Protein AF-A0A1I3UKU6-F1 (afdb_monomer)

Radius of gyration: 24.16 Å; Cα contacts (8 Å, |Δi|>4): 54; chains: 1; bounding box: 62×22×70 Å

pLDDT: mean 87.48, std 8.87, range [49.94, 96.38]

Mean predicted aligned error: 8.17 Å

Sequence (106 aa):
MSTFDEVYDFECKVFEPETAELSQKEIKSMLQQLYKYFPYTEHEGKRKPYEPSSDYSKKWFQSYNHLLMLLDMKKQEAKHNISMWLSVLAIVVSVTSVLVRVGSAG

Organism: NCBI:txid45496

Solvent-accessible surface area (backbone atoms only — not comparable to full-atom values): 6138 Å² total; per-residue (Å²): 133,84,53,73,64,63,50,51,54,50,50,52,49,63,72,36,76,70,52,74,73,49,51,69,68,53,51,52,51,50,53,59,54,53,61,76,66,58,55,60,42,81,53,96,93,38,82,38,69,51,60,79,85,39,69,69,40,45,53,52,51,51,44,50,52,50,53,51,50,53,47,49,51,54,53,50,51,52,51,50,54,51,52,51,53,53,52,53,50,52,50,53,53,52,54,51,53,50,53,52,53,56,64,70,72,106

Secondary structure (DSSP, 8-state):
---HHHHHHHHHHHTSHHHHHS-HHHHHHHHHHHHHT--EEEETTEEEEPPTTSHHHHHHHHHHHHHHHHHHHHHHHHHHHHHHHHHHHHHHHHHHHHHHHHHH--

Foldseek 3Di:
DDDPVNLVVLLVVLPDPVVLVDDLVVLVVSLVVLVVVQAWDDDPNDTDHPDCPDPSNVSSVVSNVSSVVSNVVNVVVVVVVVVVVVVVVVVVVVVVVVVVVVVVVD

Structure (mmCIF, N/CA/C/O backbone):
data_AF-A0A1I3UKU6-F1
#
_entry.id   AF-A0A1I3UKU6-F1
#
loop_
_atom_site.group_PDB
_atom_site.id
_atom_site.type_symbol
_atom_site.label_atom_id
_atom_site.label_alt_id
_atom_site.label_comp_id
_atom_site.label_asym_id
_atom_site.label_entity_id
_atom_site.label_seq_id
_atom_site.pdbx_PDB_ins_code
_atom_site.Cartn_x
_atom_site.Cartn_y
_atom_site.Cartn_z
_atom_site.occupancy
_atom_site.B_iso_or_equiv
_atom_site.auth_seq_id
_atom_site.auth_comp_id
_atom_site.auth_asym_id
_atom_site.auth_atom_id
_atom_site.pdbx_PDB_model_num
ATOM 1 N N . MET A 1 1 ? -19.450 11.895 9.761 1.00 53.22 1 MET A N 1
ATOM 2 C CA . MET A 1 1 ? -19.010 10.669 10.451 1.00 53.22 1 MET A CA 1
ATOM 3 C C . MET A 1 1 ? -19.395 9.544 9.522 1.00 53.22 1 MET A C 1
ATOM 5 O O . MET A 1 1 ? -20.564 9.483 9.170 1.00 53.22 1 MET A O 1
ATOM 9 N N . SER A 1 2 ? -18.416 8.819 8.998 1.00 63.59 2 SER A N 1
ATOM 10 C CA . SER A 1 2 ? -18.641 7.758 8.014 1.00 63.59 2 SER A CA 1
ATOM 11 C C . SER A 1 2 ? -19.417 6.612 8.656 1.00 63.59 2 SER A C 1
ATOM 13 O O . SER A 1 2 ? -19.243 6.367 9.854 1.00 63.59 2 SER A O 1
ATOM 15 N N . THR A 1 3 ? -20.281 5.940 7.904 1.00 74.00 3 THR A N 1
ATOM 16 C CA . THR A 1 3 ? -21.016 4.779 8.431 1.00 74.00 3 THR A CA 1
ATOM 17 C C . THR A 1 3 ? -20.098 3.556 8.495 1.00 74.00 3 THR A C 1
ATOM 19 O O . THR A 1 3 ? -19.091 3.494 7.792 1.00 74.00 3 THR A O 1
ATOM 22 N N . PHE A 1 4 ? -20.409 2.575 9.34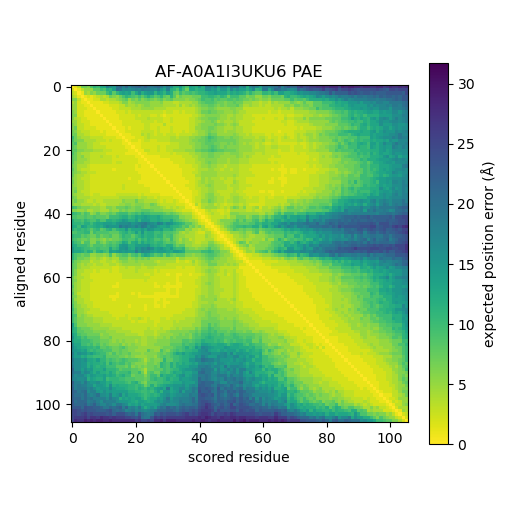9 1.00 73.75 4 PHE A N 1
ATOM 23 C CA . PHE A 1 4 ? -19.637 1.325 9.392 1.00 73.75 4 PHE A CA 1
ATOM 24 C C . PHE A 1 4 ? -19.664 0.590 8.044 1.00 73.75 4 PHE A C 1
ATOM 26 O O . PHE A 1 4 ? -18.648 0.028 7.648 1.00 73.75 4 PHE A O 1
ATOM 33 N N . ASP A 1 5 ? -20.782 0.663 7.322 1.00 79.06 5 ASP A N 1
ATOM 34 C CA . ASP A 1 5 ? -20.943 0.046 6.003 1.00 79.06 5 ASP A CA 1
ATOM 35 C C . ASP A 1 5 ? -20.008 0.682 4.963 1.00 79.06 5 ASP A C 1
ATOM 37 O O . ASP A 1 5 ? -19.321 -0.033 4.242 1.00 79.06 5 ASP A O 1
ATOM 41 N N . GLU A 1 6 ? -19.866 2.015 4.961 1.00 82.38 6 GLU A N 1
ATOM 42 C CA . GLU A 1 6 ? -18.901 2.716 4.096 1.00 82.38 6 GLU A CA 1
ATOM 43 C C . GLU A 1 6 ? -17.450 2.297 4.368 1.00 82.38 6 GLU A C 1
ATOM 45 O O . GLU A 1 6 ? -16.632 2.247 3.448 1.00 82.38 6 GLU A O 1
ATOM 50 N N . VAL A 1 7 ? -17.113 2.019 5.632 1.00 82.88 7 VAL A N 1
ATOM 51 C CA . VAL A 1 7 ? -15.773 1.545 5.997 1.00 82.88 7 VAL A CA 1
ATOM 52 C C . VAL A 1 7 ? -15.565 0.121 5.503 1.00 82.88 7 VAL A C 1
ATOM 54 O O . VAL A 1 7 ? -14.532 -0.151 4.901 1.00 82.88 7 VAL A O 1
ATOM 57 N N . TYR A 1 8 ? -16.530 -0.774 5.720 1.00 85.75 8 TYR A N 1
ATOM 58 C CA . TYR A 1 8 ? -16.404 -2.163 5.286 1.00 85.75 8 TYR A CA 1
ATOM 59 C C . TYR A 1 8 ? -16.350 -2.297 3.765 1.00 85.75 8 TYR A C 1
ATOM 61 O O . TYR A 1 8 ? -15.505 -3.035 3.266 1.00 85.75 8 TYR A O 1
ATOM 69 N N . ASP A 1 9 ? -17.158 -1.535 3.028 1.00 90.12 9 ASP A N 1
ATOM 70 C CA . ASP A 1 9 ? -17.087 -1.494 1.565 1.00 90.12 9 ASP A CA 1
ATOM 71 C C . ASP A 1 9 ? -15.718 -0.992 1.089 1.00 90.12 9 ASP A C 1
ATOM 73 O O . ASP A 1 9 ? -15.125 -1.549 0.162 1.00 90.12 9 ASP A O 1
ATOM 77 N N . PHE A 1 10 ? -15.170 0.032 1.753 1.00 91.19 10 PHE A N 1
ATOM 78 C CA . PHE A 1 10 ? -13.827 0.519 1.451 1.00 91.19 10 PHE A CA 1
ATOM 79 C C . PHE A 1 10 ? -12.755 -0.542 1.735 1.00 91.19 10 PHE A C 1
ATOM 81 O O . PHE A 1 10 ? -11.863 -0.745 0.912 1.00 91.19 10 PHE A O 1
ATOM 88 N N . GLU A 1 11 ? -12.830 -1.224 2.879 1.00 89.62 11 GLU A N 1
ATOM 89 C CA . GLU A 1 11 ? -11.913 -2.312 3.227 1.00 89.62 11 GLU A CA 1
ATOM 90 C C . GLU A 1 11 ? -11.994 -3.451 2.205 1.00 89.62 11 GLU A C 1
ATOM 92 O O . GLU A 1 11 ? -10.957 -3.908 1.738 1.00 89.62 11 GLU A O 1
ATOM 97 N N . CYS A 1 12 ? -13.192 -3.862 1.782 1.00 91.44 12 CYS A N 1
ATOM 98 C CA . CYS A 1 12 ? -13.365 -4.857 0.722 1.00 91.44 12 CYS A CA 1
ATOM 99 C C . CYS A 1 12 ? -12.705 -4.409 -0.585 1.00 91.44 12 CYS A C 1
ATOM 101 O O . CYS A 1 12 ? -11.912 -5.160 -1.155 1.00 91.44 12 CYS A O 1
ATOM 103 N N . LYS A 1 13 ? -12.944 -3.160 -0.999 1.00 92.56 13 LYS A N 1
ATOM 104 C CA . LYS A 1 13 ? -12.341 -2.574 -2.198 1.00 92.56 13 LYS A CA 1
ATOM 105 C C . LYS A 1 13 ? -10.813 -2.605 -2.166 1.00 92.56 13 LYS A C 1
ATOM 107 O O . LYS A 1 13 ? -10.182 -2.879 -3.183 1.00 92.56 13 LYS A O 1
ATOM 112 N N . VAL A 1 14 ? -10.189 -2.362 -1.010 1.00 93.25 14 VAL A N 1
ATOM 113 C CA . VAL A 1 14 ? -8.720 -2.414 -0.865 1.00 93.25 14 VAL A CA 1
ATOM 114 C C . VAL A 1 14 ? -8.147 -3.773 -1.284 1.00 93.25 14 VAL A C 1
ATOM 116 O O . VAL A 1 14 ? -7.038 -3.809 -1.811 1.00 93.25 14 VAL A O 1
ATOM 119 N N . PHE A 1 15 ? -8.885 -4.867 -1.090 1.00 92.88 15 PHE A N 1
ATOM 120 C CA . PHE A 1 15 ? -8.443 -6.225 -1.425 1.00 92.88 15 PHE A CA 1
ATOM 121 C C . PHE A 1 15 ? -8.958 -6.736 -2.778 1.00 92.88 15 PHE A C 1
ATOM 123 O O . PHE A 1 15 ? -8.684 -7.883 -3.139 1.00 92.88 15 PHE A O 1
ATOM 130 N N . GLU A 1 16 ? -9.686 -5.919 -3.539 1.00 93.69 16 GLU A N 1
ATOM 131 C CA . GLU A 1 16 ? -10.093 -6.285 -4.893 1.00 93.69 16 GLU A CA 1
ATOM 132 C C . GLU A 1 16 ? -8.874 -6.368 -5.825 1.00 93.69 16 GLU A C 1
ATOM 134 O O . GLU A 1 16 ? -7.958 -5.545 -5.720 1.00 93.69 16 GLU A O 1
ATOM 139 N N . PRO A 1 17 ? -8.854 -7.312 -6.786 1.00 90.12 17 PRO A N 1
ATOM 140 C CA . PRO A 1 17 ? -7.750 -7.446 -7.738 1.00 90.12 17 PRO A CA 1
ATOM 141 C C . PRO A 1 17 ? -7.446 -6.149 -8.498 1.00 90.12 17 PRO A C 1
ATOM 143 O O . PRO A 1 17 ? -6.290 -5.826 -8.757 1.00 90.12 17 PRO A O 1
ATOM 146 N N . GLU A 1 18 ? -8.485 -5.375 -8.800 1.00 91.44 18 GLU A N 1
ATOM 147 C CA . GLU A 1 18 ? -8.400 -4.095 -9.505 1.00 91.44 18 GLU A CA 1
ATOM 148 C C . GLU A 1 18 ? -7.548 -3.065 -8.746 1.00 91.44 18 GLU A C 1
ATOM 150 O O . GLU A 1 18 ? -6.887 -2.229 -9.361 1.00 91.44 18 GLU A O 1
ATOM 155 N N . THR A 1 19 ? -7.478 -3.163 -7.414 1.00 89.62 19 THR A N 1
ATOM 156 C CA . THR A 1 19 ? -6.659 -2.278 -6.575 1.00 89.62 19 THR A CA 1
ATOM 157 C C . THR A 1 19 ? -5.159 -2.474 -6.816 1.00 89.62 19 THR A C 1
ATOM 159 O O . THR A 1 19 ? -4.387 -1.520 -6.690 1.00 89.62 19 THR A O 1
ATOM 162 N N . ALA A 1 20 ? -4.725 -3.668 -7.237 1.00 88.75 20 ALA A N 1
ATOM 163 C CA . ALA A 1 20 ? -3.329 -3.932 -7.59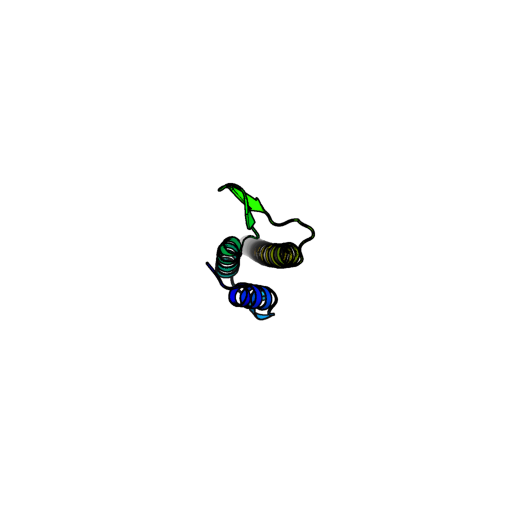4 1.00 88.75 20 ALA A CA 1
ATOM 164 C C . ALA A 1 20 ? -2.908 -3.261 -8.919 1.00 88.75 20 ALA A C 1
ATOM 166 O O . ALA A 1 20 ? -1.729 -2.941 -9.122 1.00 88.75 20 ALA A O 1
ATOM 167 N N . GLU A 1 21 ? -3.872 -2.999 -9.803 1.00 90.25 21 GLU A N 1
ATOM 168 C CA . GLU A 1 21 ? -3.655 -2.355 -11.103 1.00 90.25 21 GLU A CA 1
ATOM 169 C C . GLU A 1 21 ? -3.601 -0.824 -11.006 1.00 90.25 21 GLU A C 1
ATOM 171 O O . GLU A 1 21 ? -3.135 -0.150 -11.927 1.00 90.25 21 GLU A O 1
ATOM 176 N N . LEU A 1 22 ? -4.012 -0.255 -9.871 1.00 92.06 22 LEU A N 1
ATOM 177 C CA . LEU A 1 22 ? -4.025 1.189 -9.661 1.00 92.06 22 LEU A CA 1
ATOM 178 C C . LEU A 1 22 ? -2.627 1.813 -9.723 1.00 92.06 22 LEU A C 1
ATOM 180 O O . LEU A 1 22 ? -1.607 1.239 -9.323 1.00 92.06 22 LEU A O 1
ATOM 184 N N . SER A 1 23 ? -2.581 3.069 -10.165 1.00 92.31 23 SER A N 1
ATOM 185 C CA . SER A 1 23 ? -1.354 3.853 -10.139 1.00 92.31 23 SER A CA 1
ATOM 186 C C . SER A 1 23 ? -0.922 4.173 -8.706 1.00 92.31 23 SER A C 1
ATOM 188 O O . SER A 1 23 ? -1.719 4.263 -7.770 1.00 92.31 23 SER A O 1
ATOM 190 N N . GLN A 1 24 ? 0.365 4.484 -8.527 1.00 92.88 24 GLN A N 1
ATOM 191 C CA . GLN A 1 24 ? 0.895 4.898 -7.225 1.00 92.88 24 GLN A CA 1
ATOM 192 C C . GLN A 1 24 ? 0.151 6.117 -6.636 1.00 92.88 24 GLN A C 1
ATOM 194 O O . GLN A 1 24 ? 0.059 6.263 -5.416 1.00 92.88 24 GLN A O 1
ATOM 199 N N . LYS A 1 25 ? -0.366 7.017 -7.485 1.00 93.62 25 LYS A N 1
ATOM 200 C CA . LYS A 1 25 ? -1.125 8.199 -7.050 1.00 93.62 25 LYS A CA 1
ATOM 201 C C . LYS A 1 25 ? -2.500 7.808 -6.507 1.00 93.62 25 LYS A C 1
ATOM 203 O O . LYS A 1 25 ? -2.920 8.353 -5.489 1.00 93.62 25 LYS A O 1
ATOM 208 N N . GLU A 1 26 ? -3.168 6.865 -7.158 1.00 93.94 26 GLU A N 1
ATOM 209 C CA . GLU A 1 26 ? -4.475 6.353 -6.740 1.00 93.94 26 GLU A CA 1
ATOM 210 C C . GLU A 1 26 ? -4.368 5.567 -5.436 1.00 93.94 26 GLU A C 1
ATOM 212 O O . GLU A 1 26 ? -5.111 5.855 -4.500 1.00 93.94 26 GLU A O 1
ATOM 217 N N . ILE A 1 27 ? -3.360 4.698 -5.301 1.00 94.50 27 ILE A N 1
ATOM 218 C CA . ILE A 1 27 ? -3.117 3.960 -4.052 1.00 94.50 27 ILE A CA 1
ATOM 219 C C . ILE A 1 27 ? -2.821 4.933 -2.893 1.00 94.50 27 ILE A C 1
ATOM 221 O O . ILE A 1 27 ? -3.339 4.772 -1.788 1.00 94.50 27 ILE A O 1
ATOM 225 N N . LYS A 1 28 ? -2.059 6.015 -3.133 1.00 94.50 28 LYS A N 1
ATOM 226 C CA . LYS A 1 28 ? -1.868 7.087 -2.132 1.00 94.50 28 LYS A CA 1
ATOM 227 C C . LYS A 1 28 ? -3.175 7.795 -1.772 1.00 94.50 28 LYS A C 1
ATOM 229 O O . LYS A 1 28 ? -3.362 8.152 -0.611 1.00 94.50 28 LYS A O 1
ATOM 234 N N . SER A 1 29 ? -4.067 8.010 -2.739 1.00 95.00 29 SER A N 1
ATOM 235 C CA . SER A 1 29 ? -5.385 8.595 -2.476 1.00 95.00 29 SER A CA 1
ATOM 236 C C . SER A 1 29 ? -6.245 7.665 -1.621 1.00 95.00 29 SER A C 1
ATOM 238 O O . SER A 1 29 ? -6.858 8.126 -0.661 1.00 95.00 29 SER A O 1
ATOM 240 N N . MET A 1 30 ? -6.227 6.358 -1.893 1.00 94.19 30 MET A N 1
ATOM 241 C CA . MET A 1 30 ? -6.894 5.363 -1.050 1.00 94.19 30 MET A CA 1
ATOM 242 C C . MET A 1 30 ? -6.317 5.353 0.367 1.00 94.19 30 MET A C 1
ATOM 244 O O . MET A 1 30 ? -7.072 5.386 1.331 1.00 94.19 30 MET A O 1
ATOM 248 N N . LEU A 1 31 ? -4.994 5.429 0.524 1.00 94.31 31 LEU A N 1
ATOM 249 C CA . LEU A 1 31 ? -4.365 5.525 1.844 1.00 94.31 31 LEU A CA 1
ATOM 250 C C . LEU A 1 31 ? -4.844 6.766 2.622 1.00 94.31 31 LEU A C 1
ATOM 252 O O . LEU A 1 31 ? -5.161 6.684 3.806 1.00 94.31 31 LEU A O 1
ATOM 256 N N . GLN A 1 32 ? -4.955 7.915 1.948 1.00 93.31 32 GLN A N 1
ATOM 257 C CA . GLN A 1 32 ? -5.511 9.140 2.536 1.00 93.31 32 GLN A CA 1
ATOM 258 C C . GLN A 1 32 ? -6.982 8.990 2.938 1.00 93.31 32 GLN A C 1
ATOM 260 O O . GLN A 1 32 ? -7.396 9.553 3.951 1.00 93.31 32 GLN A O 1
ATOM 265 N N . GLN A 1 33 ? -7.773 8.248 2.160 1.00 91.69 33 GLN A N 1
ATOM 266 C CA . GLN A 1 33 ? -9.159 7.932 2.503 1.00 91.69 33 GLN A CA 1
ATOM 267 C C . GLN A 1 33 ? -9.223 7.006 3.723 1.00 91.69 33 GLN A C 1
ATOM 269 O O . GLN A 1 33 ? -9.961 7.312 4.656 1.00 91.69 33 GLN A O 1
ATOM 274 N N . LEU A 1 34 ? -8.373 5.976 3.791 1.00 92.00 34 LEU A N 1
ATOM 275 C CA . LEU A 1 34 ? -8.299 5.043 4.917 1.00 92.00 34 LEU A CA 1
ATOM 276 C C . LEU A 1 34 ? -8.012 5.747 6.254 1.00 92.00 34 LEU A C 1
ATOM 278 O O . LEU A 1 34 ? -8.601 5.401 7.278 1.00 92.00 34 LEU A O 1
ATOM 282 N N . TYR A 1 35 ? -7.163 6.781 6.261 1.00 90.69 35 TYR A N 1
ATOM 283 C CA . TYR A 1 35 ? -6.896 7.575 7.469 1.00 90.69 35 TYR A CA 1
ATOM 284 C C . TYR A 1 35 ? -8.131 8.296 8.022 1.00 90.69 35 TYR A C 1
ATOM 286 O O . TYR A 1 35 ? -8.184 8.573 9.220 1.00 90.69 35 TYR A O 1
ATOM 294 N N . LYS A 1 36 ? -9.142 8.582 7.191 1.00 88.69 36 LYS A N 1
ATOM 295 C CA . LYS A 1 36 ? -10.412 9.156 7.666 1.00 88.69 36 LYS A CA 1
ATOM 296 C C . LYS A 1 36 ? -11.218 8.159 8.498 1.00 88.69 36 LYS A C 1
ATOM 298 O O . LYS A 1 36 ? -12.035 8.584 9.308 1.00 88.69 36 LYS A O 1
ATOM 303 N N . TYR A 1 37 ? -10.966 6.865 8.318 1.00 86.69 37 TYR A N 1
ATOM 304 C CA . TYR A 1 37 ? -11.626 5.767 9.023 1.00 86.69 37 TYR A CA 1
ATOM 305 C C . TYR A 1 37 ? -10.800 5.231 10.198 1.00 86.69 37 TYR A C 1
ATOM 307 O O . TYR A 1 37 ? -11.103 4.153 10.711 1.00 86.69 37 TYR A O 1
ATOM 315 N N . PHE A 1 38 ? -9.753 5.960 10.616 1.00 86.94 38 PHE A N 1
ATOM 316 C CA . PHE A 1 38 ? -8.860 5.515 11.681 1.00 86.94 38 PHE A CA 1
ATOM 317 C C . PHE A 1 38 ? -9.656 5.113 12.938 1.00 86.94 38 PHE A C 1
ATOM 319 O O . PHE A 1 38 ? -10.476 5.902 13.412 1.00 86.94 38 PHE A O 1
ATOM 326 N N . PRO A 1 39 ? -9.421 3.913 13.493 1.00 82.44 39 PRO A N 1
ATOM 327 C CA . PRO A 1 39 ? -10.160 3.398 14.638 1.00 82.44 39 PRO A CA 1
ATOM 328 C C . PRO A 1 39 ? -9.851 4.184 15.918 1.00 82.44 39 PRO A C 1
ATOM 330 O O . PRO A 1 39 ? -8.823 3.958 16.560 1.00 82.44 39 PRO A O 1
ATOM 333 N N . TYR A 1 40 ? -10.750 5.084 16.329 1.00 85.31 40 TYR A N 1
ATOM 334 C CA . TYR A 1 40 ? -10.641 5.805 17.600 1.00 85.31 40 TYR A CA 1
ATOM 335 C C . TYR A 1 40 ? -11.970 5.874 18.364 1.00 85.31 40 TYR A C 1
ATOM 337 O O . TYR A 1 40 ? -13.042 6.000 17.778 1.00 85.31 40 TYR A O 1
ATOM 345 N N . THR A 1 41 ? -11.895 5.808 19.694 1.00 80.62 41 THR A N 1
ATOM 346 C CA . THR A 1 41 ? -12.966 6.176 20.624 1.00 80.62 41 THR A CA 1
ATOM 347 C C . THR A 1 41 ? -12.747 7.599 21.127 1.00 80.62 41 THR A C 1
ATOM 349 O O . THR A 1 41 ? -11.618 8.093 21.193 1.00 80.62 41 THR A O 1
ATOM 352 N N . GLU A 1 42 ? -13.827 8.269 21.518 1.00 79.50 42 GLU A N 1
ATOM 353 C CA . GLU A 1 42 ? -13.727 9.476 22.334 1.00 79.50 42 GLU A CA 1
ATOM 354 C C . GLU A 1 42 ? -13.789 9.101 23.813 1.00 79.50 42 GLU A C 1
ATOM 356 O O . GLU A 1 42 ? -14.676 8.374 24.256 1.00 79.50 42 GLU A O 1
ATOM 361 N N . HIS A 1 43 ? -12.826 9.593 24.585 1.00 78.69 43 HIS A N 1
ATOM 362 C CA . HIS A 1 43 ? -12.766 9.410 26.025 1.00 78.69 43 HIS A CA 1
ATOM 363 C C . HIS A 1 43 ? -12.320 10.722 26.663 1.00 78.69 43 HIS A C 1
ATOM 365 O O . HIS A 1 43 ? -11.211 11.191 26.405 1.00 78.69 43 HIS A O 1
ATOM 371 N N . GLU A 1 44 ? -13.198 11.326 27.466 1.00 83.69 44 GLU A N 1
ATOM 372 C CA . GLU A 1 44 ? -12.939 12.601 28.158 1.00 83.69 44 GLU A CA 1
ATOM 373 C C . GLU A 1 44 ? -12.526 13.741 27.203 1.00 83.69 44 GLU A C 1
ATOM 375 O O . GLU A 1 44 ? -11.605 14.511 27.472 1.00 83.69 44 GLU A O 1
ATOM 380 N N . GLY A 1 45 ? -13.168 13.8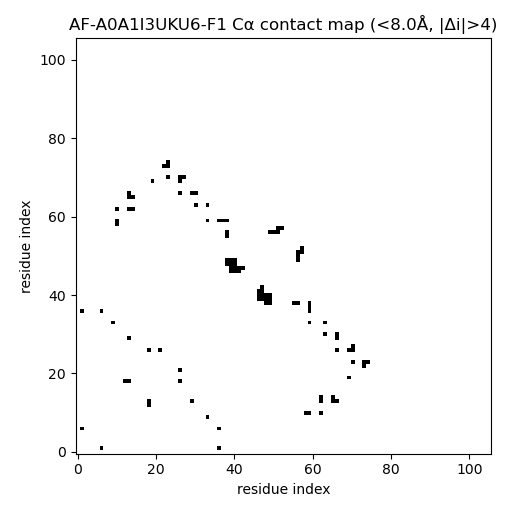24 26.033 1.00 80.94 45 GLY A N 1
ATOM 381 C CA . GLY A 1 45 ? -12.860 14.839 25.017 1.00 80.94 45 GLY A CA 1
ATOM 382 C C . GLY A 1 45 ? -11.535 14.618 24.274 1.00 80.94 45 GLY A C 1
ATOM 383 O O . GLY A 1 45 ? -11.133 15.461 23.474 1.00 80.94 45 GLY A O 1
ATOM 384 N N . LYS A 1 46 ? -10.850 13.490 24.506 1.00 81.88 46 LYS A N 1
ATOM 385 C CA . LYS A 1 46 ? -9.648 13.080 23.771 1.00 81.88 46 LYS A CA 1
ATOM 386 C C . LYS A 1 46 ? -9.946 11.869 22.895 1.00 81.88 46 LYS A C 1
ATOM 388 O O . LYS A 1 46 ? -10.700 10.979 23.281 1.00 81.88 46 LYS A O 1
ATOM 393 N N . ARG A 1 47 ? -9.305 11.804 21.727 1.00 82.12 47 ARG A N 1
ATOM 394 C CA . ARG A 1 47 ? -9.332 10.607 20.877 1.00 82.12 47 ARG A CA 1
ATOM 395 C C . ARG A 1 47 ? -8.357 9.577 21.439 1.00 82.12 47 ARG A C 1
ATOM 397 O O . ARG A 1 47 ? -7.173 9.877 21.585 1.00 82.12 47 ARG A O 1
ATOM 404 N N . LYS A 1 48 ? -8.841 8.375 21.738 1.00 84.06 48 LYS A N 1
ATOM 405 C CA . LYS A 1 48 ? -8.016 7.206 22.060 1.00 84.06 48 LYS A CA 1
ATOM 406 C C . LYS A 1 48 ? -8.159 6.188 20.929 1.00 84.06 48 LYS A C 1
ATOM 408 O O . LYS A 1 48 ? -9.275 5.984 20.467 1.00 84.06 48 LYS A O 1
ATOM 413 N N . PRO A 1 49 ? -7.079 5.561 20.444 1.00 81.06 49 PRO A N 1
ATOM 414 C CA . PRO A 1 49 ? -7.212 4.485 19.468 1.00 81.06 49 PRO A CA 1
ATOM 415 C C . PRO A 1 49 ? -8.032 3.332 20.062 1.00 81.06 49 PRO A C 1
ATOM 417 O O . PRO A 1 49 ? -8.025 3.128 21.279 1.00 81.06 49 PRO A O 1
ATOM 420 N N . TYR A 1 50 ? -8.732 2.579 19.214 1.00 80.31 50 TYR A N 1
ATOM 421 C CA . TYR A 1 50 ? -9.355 1.330 19.660 1.00 80.31 50 TYR A CA 1
ATOM 422 C C . TYR A 1 50 ? -8.297 0.375 20.208 1.00 80.31 50 TYR A C 1
ATOM 424 O O . TYR A 1 50 ? -7.131 0.422 19.802 1.00 80.31 50 TYR A O 1
ATOM 432 N N . GLU A 1 51 ? -8.714 -0.529 21.096 1.00 78.31 51 GLU A N 1
ATOM 433 C CA . GLU A 1 51 ? -7.815 -1.584 21.541 1.00 78.31 51 GLU A CA 1
ATOM 434 C C . GLU A 1 51 ? -7.281 -2.372 20.330 1.00 78.31 51 GLU A C 1
ATOM 436 O O . GLU A 1 51 ? -8.056 -2.701 19.418 1.00 78.31 51 GLU A O 1
ATOM 441 N N . PRO A 1 52 ? -5.977 -2.712 20.313 1.00 65.38 52 PRO A N 1
ATOM 442 C CA . PRO A 1 52 ? -5.364 -3.485 19.229 1.00 65.38 52 PRO A CA 1
ATOM 443 C C . PRO A 1 52 ? -6.027 -4.852 18.999 1.00 65.38 52 PRO A C 1
ATOM 445 O O . PRO A 1 52 ? -5.910 -5.441 17.928 1.00 65.38 52 PRO A O 1
ATOM 448 N N . SER A 1 53 ? -6.716 -5.368 20.017 1.00 72.94 53 SER A N 1
ATOM 449 C CA . SER A 1 53 ? -7.456 -6.629 20.013 1.00 72.94 53 SER A CA 1
ATOM 450 C C . SER A 1 53 ? -8.799 -6.550 19.280 1.00 72.94 53 SER A C 1
ATOM 452 O O . SER A 1 53 ? -9.321 -7.600 18.902 1.00 72.94 53 SER A O 1
ATOM 454 N N . SER A 1 54 ? -9.345 -5.349 19.055 1.00 81.12 54 SER A N 1
ATOM 455 C CA . SER A 1 54 ? -10.637 -5.178 18.387 1.00 81.12 54 SER A CA 1
ATOM 456 C C . SER A 1 54 ? -10.565 -5.565 16.909 1.00 81.12 54 SER A C 1
ATOM 458 O O . SER A 1 54 ? -9.616 -5.221 16.201 1.00 81.12 54 SER A O 1
ATOM 460 N N . ASP A 1 55 ? -11.591 -6.262 16.423 1.00 83.69 55 ASP A N 1
ATOM 461 C CA . ASP A 1 55 ? -11.633 -6.733 15.034 1.00 83.69 55 ASP A CA 1
ATOM 462 C C . ASP A 1 55 ? -11.629 -5.579 14.027 1.00 83.69 55 ASP A C 1
ATOM 464 O O . ASP A 1 55 ? -10.984 -5.674 12.986 1.00 83.69 55 ASP A O 1
ATOM 468 N N . TYR A 1 56 ? -12.263 -4.458 14.372 1.00 81.69 56 TYR A N 1
ATOM 469 C CA . TYR A 1 56 ? -12.252 -3.246 13.554 1.00 81.69 56 TYR A CA 1
ATOM 470 C C . TYR A 1 56 ? -10.834 -2.655 13.418 1.00 81.69 56 TYR A C 1
ATOM 472 O O . TYR A 1 56 ? -10.394 -2.344 12.316 1.00 81.69 56 TYR A O 1
ATOM 480 N N . SER A 1 57 ? -10.064 -2.576 14.513 1.00 85.19 57 SER A N 1
ATOM 481 C CA . SER A 1 57 ? -8.669 -2.111 14.456 1.00 85.19 57 SER A CA 1
ATOM 482 C C . SER A 1 57 ? -7.800 -3.042 13.605 1.00 85.19 57 SER A C 1
ATOM 484 O O . SER A 1 57 ? -7.037 -2.582 12.754 1.00 85.19 57 SER A O 1
ATOM 486 N N . LYS A 1 58 ? -7.968 -4.363 13.759 1.00 89.00 58 LYS A N 1
ATOM 487 C CA . LYS A 1 58 ? -7.237 -5.363 12.965 1.00 89.00 58 LYS A CA 1
ATOM 488 C C . LYS A 1 58 ? -7.496 -5.219 11.465 1.00 89.00 58 LYS A C 1
ATOM 490 O O . LYS A 1 58 ? -6.532 -5.196 10.702 1.00 89.00 58 LYS A O 1
ATOM 495 N N . LYS A 1 59 ? -8.761 -5.114 11.046 1.00 90.19 59 LYS A N 1
ATOM 496 C CA . LYS A 1 59 ? -9.133 -4.961 9.628 1.00 90.19 59 LYS A CA 1
ATOM 497 C C . LYS A 1 59 ? -8.583 -3.669 9.025 1.00 90.19 59 LYS A C 1
ATOM 499 O O . LYS A 1 59 ? -7.992 -3.699 7.942 1.00 90.19 59 LYS A O 1
ATOM 504 N N . TRP A 1 60 ? -8.636 -2.573 9.782 1.00 91.31 60 TRP A N 1
ATOM 505 C CA . TRP A 1 60 ? -8.040 -1.308 9.362 1.00 91.31 60 TRP A CA 1
ATOM 506 C C . TRP A 1 60 ? -6.526 -1.447 9.135 1.00 91.31 60 TRP A C 1
ATOM 508 O O . TRP A 1 60 ? -6.009 -1.042 8.093 1.00 91.31 60 TRP A O 1
ATOM 518 N N . PHE A 1 61 ? -5.804 -2.078 10.072 1.00 91.12 61 PHE A N 1
ATOM 519 C CA . PHE A 1 61 ? -4.359 -2.306 9.941 1.00 91.12 61 PHE A CA 1
ATOM 520 C C . PHE A 1 61 ? -4.003 -3.253 8.791 1.00 91.12 61 PHE A C 1
ATOM 522 O O . PHE A 1 61 ? -2.987 -3.049 8.12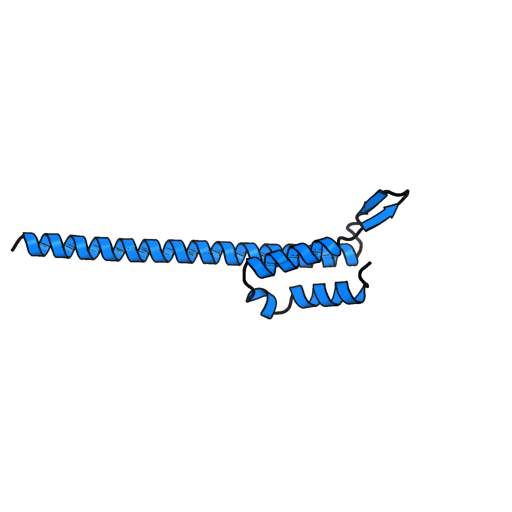8 1.00 91.12 61 PHE A O 1
ATOM 529 N N . GLN A 1 62 ? -4.823 -4.272 8.527 1.00 93.38 62 GLN A N 1
ATOM 530 C CA . GLN A 1 62 ? -4.648 -5.147 7.367 1.00 93.38 62 GLN A CA 1
ATOM 531 C C . GLN A 1 62 ? -4.778 -4.361 6.061 1.00 93.38 62 GLN A C 1
ATOM 533 O O . GLN A 1 62 ? -3.897 -4.457 5.208 1.00 93.38 62 GLN A O 1
ATOM 538 N N . SER A 1 63 ? -5.814 -3.529 5.942 1.00 94.38 63 SER A N 1
ATOM 539 C CA . SER A 1 63 ? -6.030 -2.661 4.780 1.00 94.38 63 SER A CA 1
ATOM 540 C C . SER A 1 63 ? -4.872 -1.675 4.594 1.00 94.38 63 SER A C 1
ATOM 542 O O . SER A 1 63 ? -4.348 -1.509 3.493 1.00 94.38 63 SER A O 1
ATOM 544 N N . TYR A 1 64 ? -4.402 -1.074 5.689 1.00 94.69 64 TYR A N 1
ATOM 545 C CA . TYR A 1 64 ? -3.247 -0.177 5.693 1.00 94.69 64 TYR A CA 1
ATOM 546 C C . TYR A 1 64 ? -1.978 -0.875 5.188 1.00 94.69 64 TYR A C 1
ATOM 548 O O . TYR A 1 64 ? -1.311 -0.378 4.279 1.00 94.69 64 TYR A O 1
ATOM 556 N N . ASN A 1 65 ? -1.668 -2.051 5.738 1.00 94.81 65 ASN A N 1
ATOM 557 C CA . ASN A 1 65 ? -0.496 -2.827 5.344 1.00 94.81 65 ASN A CA 1
ATOM 558 C C . ASN A 1 65 ? -0.574 -3.278 3.882 1.00 94.81 65 ASN A C 1
ATOM 560 O O . ASN A 1 65 ? 0.437 -3.232 3.183 1.00 94.81 65 ASN A O 1
ATOM 564 N N . HIS A 1 66 ? -1.758 -3.667 3.405 1.00 95.94 66 HIS A N 1
ATOM 565 C CA . HIS A 1 66 ? -1.951 -4.059 2.014 1.00 95.94 66 HIS A CA 1
ATOM 566 C C . HIS A 1 66 ? -1.683 -2.892 1.052 1.00 95.94 66 HIS A C 1
ATOM 568 O O . HIS A 1 66 ? -0.896 -3.033 0.117 1.00 95.94 66 HIS A O 1
ATOM 574 N N . LEU A 1 67 ? -2.226 -1.701 1.331 1.00 96.00 67 LEU A N 1
ATOM 575 C CA . LEU A 1 67 ? -1.958 -0.502 0.526 1.00 96.00 67 LEU A CA 1
ATOM 576 C C . LEU A 1 67 ? -0.472 -0.108 0.534 1.00 96.00 67 LEU A C 1
ATOM 578 O O . LEU A 1 67 ? 0.067 0.288 -0.502 1.00 96.00 67 LEU A O 1
ATOM 582 N N . LEU A 1 68 ? 0.215 -0.228 1.676 1.00 95.88 68 LEU A N 1
ATOM 583 C CA . LEU A 1 68 ? 1.661 0.012 1.745 1.00 95.88 68 LEU A CA 1
ATOM 584 C C . LEU A 1 68 ? 2.463 -1.002 0.925 1.00 95.88 68 LEU A C 1
ATOM 586 O O . LEU A 1 68 ? 3.409 -0.609 0.242 1.00 95.88 68 LEU A O 1
ATOM 590 N N . MET A 1 69 ? 2.081 -2.279 0.967 1.00 96.38 69 MET A N 1
ATOM 591 C CA . MET A 1 69 ? 2.703 -3.327 0.161 1.00 96.38 69 MET A CA 1
ATOM 592 C C . MET A 1 69 ? 2.567 -3.018 -1.333 1.00 96.38 69 MET A C 1
ATOM 594 O O . MET A 1 69 ? 3.567 -3.034 -2.049 1.00 96.38 69 MET A O 1
ATOM 598 N N . LEU A 1 70 ? 1.367 -2.653 -1.797 1.00 94.81 70 LEU A N 1
ATOM 599 C CA . LEU A 1 70 ? 1.136 -2.276 -3.195 1.00 94.81 70 LEU A CA 1
ATOM 600 C C . LEU A 1 70 ? 1.971 -1.052 -3.605 1.00 94.81 70 LEU A C 1
ATOM 602 O O . LEU A 1 70 ? 2.564 -1.032 -4.685 1.00 94.81 70 LEU A O 1
ATOM 606 N N . LEU A 1 71 ? 2.089 -0.041 -2.735 1.00 93.88 71 LEU A N 1
ATOM 607 C CA . LEU A 1 71 ? 2.953 1.117 -2.992 1.00 93.88 71 LEU A CA 1
ATOM 608 C C . LEU A 1 71 ? 4.427 0.740 -3.126 1.00 93.88 71 LEU A C 1
ATOM 610 O O . LEU A 1 71 ? 5.125 1.322 -3.966 1.00 93.88 71 LEU A O 1
ATOM 614 N N . ASP A 1 72 ? 4.909 -0.182 -2.294 1.00 94.00 72 ASP A N 1
ATOM 615 C CA . ASP A 1 72 ? 6.291 -0.638 -2.368 1.00 94.00 72 ASP A CA 1
ATOM 616 C C . ASP A 1 72 ? 6.536 -1.455 -3.640 1.00 94.00 72 ASP A C 1
ATOM 618 O O . ASP A 1 72 ? 7.495 -1.169 -4.356 1.00 94.00 72 ASP A O 1
ATOM 622 N N . MET A 1 73 ? 5.618 -2.355 -4.008 1.00 93.50 73 MET A N 1
ATOM 623 C CA . MET A 1 73 ? 5.679 -3.096 -5.274 1.00 93.50 73 MET A CA 1
ATOM 624 C C . MET A 1 73 ? 5.785 -2.154 -6.481 1.00 93.50 73 MET A C 1
ATOM 626 O O . MET A 1 73 ? 6.732 -2.262 -7.259 1.00 93.50 73 MET A O 1
ATOM 630 N N . LYS A 1 74 ? 4.910 -1.143 -6.589 1.00 91.62 74 LYS A N 1
ATOM 631 C CA . LYS A 1 74 ? 4.976 -0.152 -7.684 1.00 91.62 74 LYS A CA 1
ATOM 632 C C . LYS A 1 74 ? 6.291 0.633 -7.686 1.00 91.62 74 LYS A C 1
ATOM 634 O O . LYS A 1 74 ? 6.836 0.965 -8.740 1.00 91.62 74 LYS A O 1
ATOM 639 N N . LYS A 1 75 ? 6.836 0.948 -6.507 1.00 91.12 75 LYS A N 1
ATOM 640 C CA . LYS A 1 75 ? 8.136 1.626 -6.388 1.00 91.12 75 LYS A CA 1
ATOM 641 C C . LYS A 1 75 ? 9.282 0.726 -6.857 1.00 91.12 75 LYS A C 1
ATOM 643 O O . LYS A 1 75 ? 10.228 1.226 -7.469 1.00 91.12 75 LYS A O 1
ATOM 648 N N . GLN A 1 76 ? 9.221 -0.568 -6.560 1.00 91.38 76 GLN A N 1
ATOM 649 C CA . GLN A 1 76 ? 10.205 -1.547 -7.012 1.00 91.38 76 GLN A CA 1
ATOM 650 C C . GLN A 1 76 ? 10.127 -1.764 -8.528 1.00 91.38 76 GLN A C 1
ATOM 652 O O . GLN A 1 76 ? 11.167 -1.721 -9.183 1.00 91.38 76 GLN A O 1
ATOM 657 N N . GLU A 1 77 ? 8.927 -1.874 -9.103 1.00 90.31 77 GLU A N 1
ATOM 658 C CA . GLU A 1 77 ? 8.719 -1.948 -10.558 1.00 90.31 77 GLU A CA 1
ATOM 659 C C . GLU A 1 77 ? 9.324 -0.742 -11.283 1.00 90.31 77 GLU A C 1
ATOM 661 O O . GLU A 1 77 ? 10.078 -0.898 -12.243 1.00 90.31 77 GLU A O 1
ATOM 666 N N . ALA A 1 78 ? 9.074 0.476 -10.788 1.00 89.31 78 ALA A N 1
ATOM 667 C CA . ALA A 1 78 ? 9.644 1.686 -11.376 1.00 89.31 78 ALA A CA 1
ATOM 668 C C . ALA A 1 78 ? 11.183 1.669 -11.354 1.00 89.31 78 ALA A C 1
ATOM 670 O O . ALA A 1 78 ? 11.827 1.999 -12.351 1.00 89.31 78 ALA A O 1
ATOM 671 N N . LYS A 1 79 ? 11.788 1.246 -10.236 1.00 91.12 79 LYS A N 1
ATOM 672 C CA . LYS A 1 79 ? 13.247 1.086 -10.133 1.00 91.12 79 LYS A CA 1
ATOM 673 C C . LYS A 1 79 ? 13.774 0.031 -11.102 1.00 91.12 79 LYS A C 1
ATOM 675 O O . LYS A 1 79 ? 14.808 0.257 -11.728 1.00 91.12 79 LYS A O 1
ATOM 680 N N . HIS A 1 80 ? 13.077 -1.095 -11.232 1.00 91.12 80 HIS A N 1
ATOM 681 C CA . HIS A 1 80 ? 13.452 -2.159 -12.155 1.00 91.12 80 HIS A CA 1
ATOM 682 C C . HIS A 1 80 ? 13.412 -1.673 -13.608 1.00 91.12 80 HIS A C 1
ATOM 684 O O . HIS A 1 80 ? 14.384 -1.855 -14.338 1.00 91.12 80 HIS A O 1
ATOM 690 N N . ASN A 1 81 ? 12.356 -0.955 -13.998 1.00 91.38 81 ASN A N 1
ATOM 691 C CA . ASN A 1 81 ? 12.240 -0.365 -15.331 1.00 91.38 81 ASN A CA 1
ATOM 692 C C . ASN A 1 81 ? 13.369 0.631 -15.621 1.00 91.38 81 ASN A C 1
ATOM 694 O O . ASN A 1 81 ? 13.957 0.592 -16.699 1.00 91.38 81 ASN A O 1
ATOM 698 N N . ILE A 1 82 ? 13.726 1.489 -14.658 1.00 91.50 82 ILE A N 1
ATOM 699 C CA . ILE A 1 82 ? 14.875 2.400 -14.803 1.00 91.50 82 ILE A CA 1
ATOM 700 C C . ILE A 1 82 ? 16.170 1.607 -15.002 1.00 91.50 82 ILE A C 1
ATOM 702 O O . ILE A 1 82 ? 16.945 1.911 -15.908 1.00 91.50 82 ILE A O 1
ATOM 706 N N . SER A 1 83 ? 16.399 0.578 -14.182 1.00 91.94 83 SER A N 1
ATOM 707 C CA . SER A 1 83 ? 17.577 -0.282 -14.300 1.00 91.94 83 SER A CA 1
ATOM 708 C C . SER A 1 83 ? 17.656 -0.938 -15.680 1.00 91.94 83 SER A C 1
ATOM 710 O O . SER A 1 83 ? 18.720 -0.935 -16.292 1.00 91.94 83 SER A O 1
ATOM 712 N N . MET A 1 84 ? 16.535 -1.453 -16.190 1.00 93.00 84 MET A N 1
ATOM 713 C CA . MET A 1 84 ? 16.455 -2.064 -17.516 1.00 93.00 84 MET A CA 1
ATOM 714 C C . MET A 1 84 ? 16.823 -1.060 -18.615 1.00 93.00 84 MET A C 1
ATOM 716 O O . MET A 1 84 ? 17.648 -1.363 -19.477 1.00 93.00 84 MET A O 1
ATOM 720 N N . TRP A 1 85 ? 16.277 0.158 -18.558 1.00 93.38 85 TRP A N 1
ATOM 721 C CA . TRP A 1 85 ? 16.593 1.216 -19.521 1.00 93.38 85 TRP A CA 1
ATOM 722 C C . TRP A 1 85 ? 18.071 1.607 -19.509 1.00 93.38 85 TRP A C 1
ATOM 724 O O . TRP A 1 85 ? 18.671 1.775 -20.571 1.00 93.38 85 TRP A O 1
ATOM 734 N N . LEU A 1 86 ? 18.686 1.701 -18.327 1.00 93.81 86 LEU A N 1
ATOM 735 C CA . LEU A 1 86 ? 20.124 1.953 -18.209 1.00 93.81 86 LEU A CA 1
ATOM 736 C C . LEU A 1 86 ? 20.953 0.826 -18.837 1.00 93.81 86 LEU A C 1
ATOM 738 O O . LEU A 1 86 ? 21.929 1.103 -19.533 1.00 93.81 86 LEU A O 1
ATOM 742 N N . SER A 1 87 ? 20.552 -0.434 -18.648 1.00 92.19 87 SER A N 1
ATOM 743 C CA . SER A 1 87 ? 21.209 -1.575 -19.292 1.00 92.19 87 SER A CA 1
ATOM 744 C C . SER A 1 87 ? 21.109 -1.512 -20.818 1.00 92.19 87 SER A C 1
ATOM 746 O O . SER A 1 87 ? 22.112 -1.716 -21.500 1.00 92.19 87 SER A O 1
ATOM 748 N N . VAL A 1 88 ? 19.939 -1.167 -21.366 1.00 94.50 88 VAL A N 1
ATOM 749 C CA . VAL A 1 88 ? 19.757 -0.984 -22.817 1.00 94.50 88 VAL A CA 1
ATOM 750 C C . VAL A 1 88 ? 20.678 0.117 -23.348 1.00 94.50 88 VAL A C 1
ATOM 752 O O . VAL A 1 88 ? 21.381 -0.094 -24.336 1.00 94.50 88 VAL A O 1
ATOM 755 N N . LEU A 1 89 ? 20.742 1.266 -22.669 1.00 94.44 89 LEU A N 1
ATOM 756 C CA . LEU A 1 89 ? 21.630 2.367 -23.057 1.00 94.44 89 LEU A CA 1
ATOM 757 C C . LEU A 1 89 ? 23.106 1.951 -23.048 1.00 94.44 89 LEU A C 1
ATOM 759 O O . LEU A 1 89 ? 23.834 2.264 -23.989 1.00 94.44 89 LEU A O 1
ATOM 763 N N . ALA A 1 90 ? 23.543 1.206 -22.031 1.00 94.50 90 ALA A N 1
ATOM 764 C CA . ALA A 1 90 ? 24.915 0.713 -21.952 1.00 94.50 90 ALA A CA 1
ATOM 765 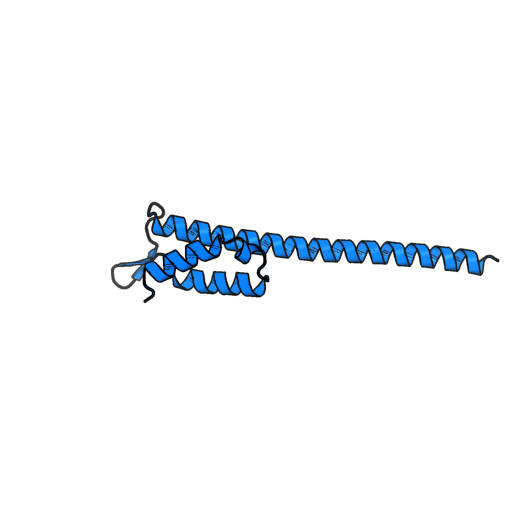C C . ALA A 1 90 ? 25.270 -0.199 -23.142 1.00 94.50 90 ALA A C 1
ATOM 767 O O . ALA A 1 90 ? 26.359 -0.074 -23.713 1.00 94.50 90 ALA A O 1
ATOM 768 N N . ILE A 1 91 ? 24.343 -1.068 -23.564 1.00 93.81 91 ILE A N 1
ATOM 769 C CA . ILE A 1 91 ? 24.520 -1.932 -24.740 1.00 93.81 91 ILE A CA 1
ATOM 770 C C . ILE A 1 91 ? 24.646 -1.083 -26.010 1.00 93.81 91 ILE A C 1
ATOM 772 O O . ILE A 1 91 ? 25.590 -1.271 -26.776 1.00 93.81 91 ILE A O 1
ATOM 776 N N . VAL A 1 92 ? 23.751 -0.112 -26.216 1.00 94.75 92 VAL A N 1
ATOM 777 C CA . VAL A 1 92 ? 23.772 0.765 -27.400 1.00 94.75 92 VAL A CA 1
ATOM 778 C C . VAL A 1 92 ? 25.085 1.545 -27.498 1.00 94.75 92 VAL A C 1
ATOM 780 O O . VAL A 1 92 ? 25.708 1.578 -28.563 1.00 94.75 92 VAL A O 1
ATOM 783 N N . VAL A 1 93 ? 25.552 2.129 -26.390 1.00 94.00 93 VAL A N 1
ATOM 784 C CA . VAL A 1 93 ? 26.837 2.844 -26.340 1.00 94.00 93 VAL A CA 1
ATOM 785 C C . VAL A 1 93 ? 27.996 1.900 -26.653 1.00 94.00 93 VAL A C 1
ATOM 787 O O . VAL A 1 93 ? 28.881 2.256 -27.433 1.00 94.00 93 VAL A O 1
ATOM 790 N N . SER A 1 94 ? 27.979 0.684 -26.106 1.00 90.75 94 SER A N 1
ATOM 791 C CA . SER A 1 94 ? 29.025 -0.317 -26.343 1.00 90.75 94 SER A CA 1
ATOM 792 C C . SER A 1 94 ? 29.107 -0.707 -27.821 1.00 90.75 94 SER A C 1
ATOM 794 O O . SER A 1 94 ? 30.186 -0.652 -28.410 1.00 90.75 94 SER A O 1
ATOM 796 N N . VAL A 1 95 ? 27.970 -1.015 -28.452 1.00 93.94 95 VAL A N 1
ATOM 797 C CA . VAL A 1 95 ? 27.900 -1.378 -29.878 1.00 93.94 95 VAL A CA 1
ATOM 798 C C . VAL A 1 95 ? 28.358 -0.220 -30.764 1.00 93.94 95 VAL A C 1
ATOM 800 O O . VAL A 1 95 ? 29.190 -0.412 -31.650 1.00 93.94 95 VAL A O 1
ATOM 803 N N . THR A 1 96 ? 27.881 0.996 -30.493 1.00 92.44 96 THR A N 1
ATOM 804 C CA . THR A 1 96 ? 28.253 2.188 -31.272 1.00 92.44 96 THR A CA 1
ATOM 805 C C . THR A 1 96 ? 29.753 2.462 -31.172 1.00 92.44 96 THR A C 1
ATOM 807 O O . THR A 1 96 ? 30.405 2.733 -32.176 1.00 92.44 96 THR A O 1
ATOM 810 N N . SER A 1 97 ? 30.331 2.319 -29.977 1.00 88.38 97 SER A N 1
ATOM 811 C CA . SER A 1 97 ? 31.768 2.514 -29.749 1.00 88.38 97 SER A CA 1
ATOM 812 C C . SER A 1 97 ? 32.620 1.518 -30.538 1.00 88.38 97 SER A C 1
ATOM 814 O O . SER A 1 97 ? 33.662 1.887 -31.080 1.00 88.38 97 SER A O 1
ATOM 816 N N . VAL A 1 98 ? 32.181 0.258 -30.623 1.00 90.25 98 VAL A N 1
ATOM 817 C CA . VAL A 1 98 ? 32.856 -0.773 -31.423 1.00 90.25 98 VAL A CA 1
ATOM 818 C C . VAL A 1 98 ? 32.759 -0.449 -32.913 1.00 90.25 98 VAL A C 1
ATOM 820 O O . VAL A 1 98 ? 33.781 -0.469 -33.595 1.00 90.25 98 VAL A O 1
ATOM 823 N N . LEU A 1 99 ? 31.573 -0.089 -33.411 1.00 88.94 99 LEU A N 1
ATOM 824 C CA . LEU A 1 99 ? 31.372 0.265 -34.820 1.00 88.94 99 LEU A CA 1
ATOM 825 C C . LEU A 1 99 ? 32.213 1.475 -35.242 1.00 88.94 99 LEU A C 1
ATOM 827 O O . LEU A 1 99 ? 32.839 1.439 -36.298 1.00 88.94 99 LEU A O 1
ATOM 831 N N . VAL A 1 100 ? 32.290 2.511 -34.401 1.00 87.69 100 VAL A N 1
ATOM 832 C CA . VAL A 1 100 ? 33.137 3.687 -34.654 1.00 87.69 100 VAL A CA 1
ATOM 833 C C . VAL A 1 100 ? 34.613 3.298 -34.704 1.00 87.69 100 VAL A C 1
ATOM 835 O O . VAL A 1 100 ? 35.308 3.698 -35.633 1.00 87.69 100 VAL A O 1
ATOM 838 N N . ARG A 1 101 ? 35.098 2.485 -33.754 1.00 81.25 101 ARG A N 1
ATOM 839 C CA . ARG A 1 101 ? 36.499 2.030 -33.746 1.00 81.25 101 ARG A CA 1
ATOM 840 C C . ARG A 1 101 ? 36.853 1.221 -34.990 1.00 81.25 101 ARG A C 1
ATOM 842 O O . ARG A 1 101 ? 37.899 1.466 -35.582 1.00 81.25 101 ARG A O 1
ATOM 849 N N . VAL A 1 102 ? 35.988 0.292 -35.393 1.00 80.81 102 VAL A N 1
ATOM 85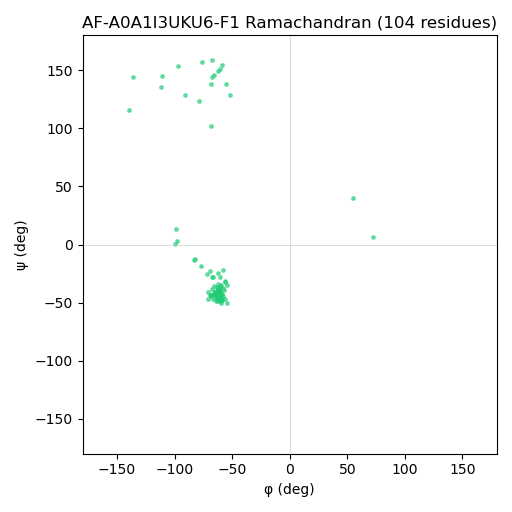0 C CA . VAL A 1 102 ? 36.197 -0.528 -36.596 1.00 80.81 102 VAL A CA 1
ATOM 851 C C . VAL A 1 102 ? 36.156 0.335 -37.857 1.00 80.81 102 VAL A C 1
ATOM 853 O O . VAL A 1 102 ? 37.023 0.192 -38.709 1.00 80.81 102 VAL A O 1
ATOM 856 N N . GLY A 1 103 ? 35.213 1.277 -37.952 1.00 75.12 103 GLY A N 1
ATOM 857 C CA . GLY A 1 103 ? 35.115 2.199 -39.087 1.00 75.12 103 GLY A CA 1
ATOM 858 C C . G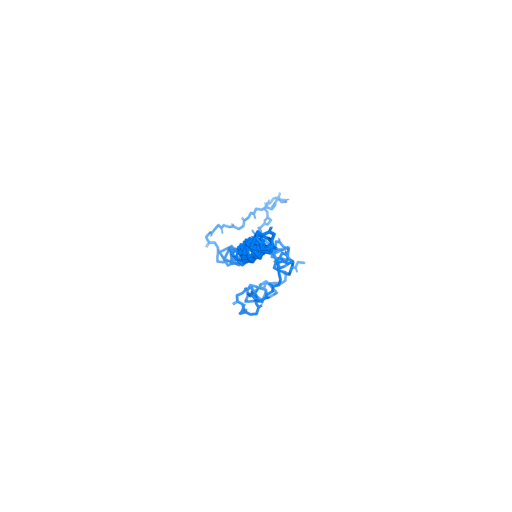LY A 1 103 ? 36.272 3.200 -39.190 1.00 75.12 103 GLY A C 1
ATOM 859 O O . GLY A 1 103 ? 36.602 3.618 -40.290 1.00 75.12 103 GLY A O 1
ATOM 860 N N . SER A 1 104 ? 36.908 3.571 -38.073 1.00 69.69 104 SER A N 1
ATOM 861 C CA . SER A 1 104 ? 38.095 4.446 -38.060 1.00 69.69 104 SER A CA 1
ATOM 862 C C . SER A 1 104 ? 39.4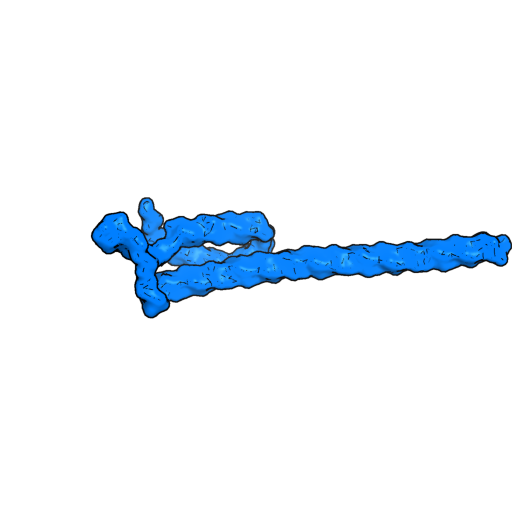24 3.729 -38.333 1.00 69.69 104 SER A C 1
ATOM 864 O O . SER A 1 104 ? 40.442 4.392 -38.507 1.00 69.69 104 SER A O 1
ATOM 866 N N . ALA A 1 105 ? 39.433 2.394 -38.298 1.00 59.12 105 ALA A N 1
ATOM 867 C CA . ALA A 1 105 ? 40.629 1.569 -38.475 1.00 59.12 105 ALA A CA 1
ATOM 868 C C . ALA A 1 105 ? 40.772 0.989 -39.898 1.00 59.12 105 ALA A C 1
ATOM 870 O O . ALA A 1 105 ? 41.721 0.243 -40.143 1.00 59.12 105 ALA A O 1
ATOM 871 N N . GLY A 1 106 ? 39.830 1.294 -40.799 1.00 49.94 106 GLY A N 1
ATOM 872 C CA . GLY A 1 106 ? 39.827 0.883 -42.208 1.00 49.94 106 GLY A CA 1
ATOM 873 C C . GLY A 1 106 ? 40.129 2.017 -43.176 1.00 49.94 106 GLY A C 1
ATOM 874 O O . GLY A 1 106 ? 40.127 3.191 -42.744 1.00 49.94 106 GLY 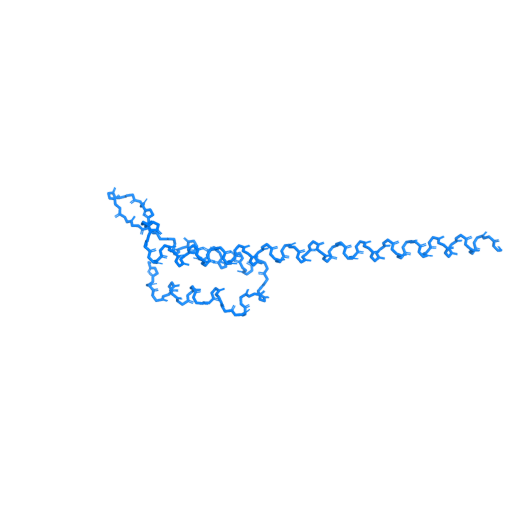A O 1
#